Protein AF-A0A2G9TFT9-F1 (afdb_monomer)

pLDDT: mean 89.78, std 10.01, range [46.84, 97.88]

Mean predicted aligned error: 6.15 Å

Solvent-accessible surface area (backbone atoms only — not comparable to full-atom values): 6500 Å² total; per-residue (Å²): 113,71,69,59,54,51,52,54,51,49,55,52,53,53,51,35,54,77,71,68,52,90,84,79,93,73,54,70,70,54,49,31,63,78,48,74,68,45,95,48,92,93,59,88,80,93,73,79,81,83,86,78,78,94,70,83,68,85,84,57,93,40,72,48,79,42,72,89,75,79,54,70,66,58,52,53,53,48,52,54,50,35,53,73,73,65,38,83,41,79,48,64,66,91,69,81,132

Structure (mmCIF, N/CA/C/O backbone):
data_AF-A0A2G9TFT9-F1
#
_entry.id   AF-A0A2G9TFT9-F1
#
loop_
_atom_site.group_PDB
_atom_site.id
_atom_site.type_symbol
_atom_site.label_atom_id
_atom_site.label_alt_id
_atom_site.label_comp_id
_atom_site.label_asym_id
_atom_site.label_entity_id
_atom_site.label_seq_id
_atom_site.pdbx_PDB_ins_code
_atom_site.Cartn_x
_atom_site.Cartn_y
_atom_site.Cartn_z
_atom_site.occupancy
_atom_site.B_iso_or_equiv
_atom_site.auth_seq_id
_atom_site.auth_comp_id
_atom_site.auth_asym_id
_atom_site.auth_atom_id
_atom_site.pdbx_PDB_model_num
ATOM 1 N N . SER A 1 1 ? -19.825 16.117 8.470 1.00 60.50 1 SER A N 1
ATOM 2 C CA . SER A 1 1 ? -18.497 15.509 8.248 1.00 60.50 1 SER A CA 1
ATOM 3 C C . SER A 1 1 ? -18.450 14.091 8.801 1.00 60.50 1 SER A C 1
ATOM 5 O O . SER A 1 1 ? -18.127 13.210 8.030 1.00 60.50 1 SER A O 1
ATOM 7 N N . ARG A 1 2 ? -18.902 13.839 10.041 1.00 61.44 2 ARG A N 1
ATOM 8 C CA . ARG A 1 2 ? -19.022 12.488 10.638 1.00 61.44 2 ARG A CA 1
ATOM 9 C C . ARG A 1 2 ? -19.905 11.502 9.848 1.00 61.44 2 ARG A C 1
ATOM 11 O O . ARG A 1 2 ? -19.514 10.365 9.64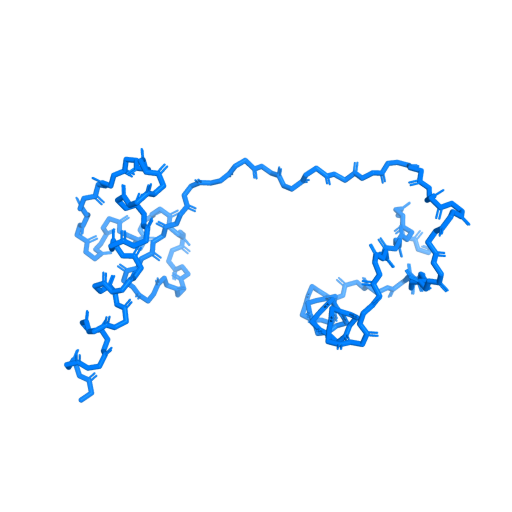8 1.00 61.44 2 ARG A O 1
ATOM 18 N N . SER A 1 3 ? -21.023 11.977 9.292 1.00 71.38 3 SER A N 1
ATOM 19 C CA . SER A 1 3 ? -21.923 11.162 8.456 1.00 71.38 3 SER A CA 1
ATOM 20 C C . SER A 1 3 ? -21.270 10.603 7.185 1.00 71.38 3 SER A C 1
ATOM 22 O O . SER A 1 3 ? -21.584 9.495 6.773 1.00 71.38 3 SER A O 1
ATOM 24 N N . LYS A 1 4 ? -20.341 11.349 6.569 1.00 72.50 4 LYS A N 1
ATOM 25 C CA . LYS A 1 4 ? -19.637 10.903 5.355 1.00 72.50 4 LYS A CA 1
ATOM 26 C C . LYS A 1 4 ? -18.595 9.828 5.658 1.00 72.50 4 LYS A C 1
ATOM 28 O O . LYS A 1 4 ? -18.380 8.942 4.837 1.00 72.50 4 LYS A O 1
ATOM 33 N N . ASP A 1 5 ? -17.935 9.913 6.814 1.00 75.94 5 ASP A N 1
ATOM 34 C CA . ASP A 1 5 ? -17.002 8.869 7.248 1.00 75.94 5 ASP A CA 1
ATOM 35 C C . ASP A 1 5 ? -17.748 7.561 7.532 1.00 75.94 5 ASP A C 1
ATOM 37 O O . ASP A 1 5 ? -17.281 6.498 7.124 1.00 75.94 5 ASP A O 1
ATOM 41 N N . ASP A 1 6 ? -18.939 7.649 8.128 1.00 85.38 6 ASP A N 1
ATOM 42 C CA . ASP A 1 6 ? -19.806 6.492 8.359 1.00 85.38 6 ASP A CA 1
ATOM 43 C C . ASP A 1 6 ? -20.269 5.849 7.036 1.00 85.38 6 ASP A C 1
ATOM 45 O O . ASP A 1 6 ? -20.214 4.627 6.900 1.00 85.38 6 ASP A O 1
ATOM 49 N N . GLU A 1 7 ? -20.638 6.648 6.025 1.00 92.94 7 GLU A N 1
ATOM 50 C CA . GLU A 1 7 ? -20.973 6.150 4.678 1.00 92.94 7 GLU A CA 1
ATOM 51 C C . GLU A 1 7 ? -19.788 5.428 4.015 1.00 92.94 7 GLU A C 1
ATOM 53 O O . GLU A 1 7 ? -19.942 4.311 3.514 1.00 92.94 7 GLU A O 1
ATOM 58 N N . ARG A 1 8 ? -18.585 6.027 4.053 1.00 93.31 8 ARG A N 1
ATOM 59 C CA . ARG A 1 8 ? -17.363 5.416 3.496 1.00 93.31 8 ARG A CA 1
ATOM 60 C C . ARG A 1 8 ? -17.051 4.087 4.179 1.00 93.31 8 ARG A C 1
ATOM 62 O O . ARG A 1 8 ? -16.757 3.105 3.502 1.00 93.31 8 ARG A O 1
ATOM 69 N N . ILE A 1 9 ? -17.098 4.053 5.511 1.00 93.56 9 ILE A N 1
ATOM 70 C CA . ILE A 1 9 ? -16.813 2.839 6.281 1.00 93.56 9 ILE A CA 1
ATOM 71 C C . ILE A 1 9 ? -17.871 1.768 5.993 1.00 93.56 9 ILE A C 1
ATOM 73 O O . ILE A 1 9 ? -17.503 0.614 5.787 1.00 93.56 9 ILE A O 1
ATOM 77 N N . SER A 1 10 ? -19.158 2.129 5.911 1.00 94.44 10 SER A N 1
ATOM 78 C CA . SER A 1 10 ? -20.225 1.180 5.564 1.00 94.44 10 SER A CA 1
ATOM 79 C C . SER A 1 10 ? -19.974 0.519 4.210 1.00 94.44 10 SER A C 1
ATOM 81 O O . SER A 1 10 ? -20.010 -0.706 4.121 1.00 94.44 10 SER A O 1
ATOM 83 N N . ALA A 1 11 ? -19.628 1.304 3.186 1.00 96.00 11 ALA A N 1
ATOM 84 C CA . ALA A 1 11 ? -19.339 0.779 1.853 1.00 96.00 11 ALA A CA 1
ATOM 85 C C . ALA A 1 11 ? -18.166 -0.220 1.855 1.00 96.00 11 ALA A C 1
ATOM 87 O O . ALA A 1 11 ? -18.235 -1.261 1.202 1.00 96.00 11 ALA A O 1
ATOM 88 N N . ILE A 1 12 ? -17.105 0.057 2.624 1.00 95.94 12 ILE A N 1
ATOM 89 C CA . ILE A 1 12 ? -15.965 -0.864 2.758 1.00 95.94 12 ILE A CA 1
ATOM 90 C C . ILE A 1 12 ? -16.388 -2.161 3.463 1.00 95.94 12 ILE A C 1
ATOM 92 O O . ILE A 1 12 ? -16.014 -3.250 3.028 1.00 95.94 12 ILE A O 1
ATOM 96 N N . LEU A 1 13 ? -17.183 -2.064 4.533 1.00 95.56 13 LEU A N 1
ATOM 97 C CA . LEU A 1 13 ? -17.662 -3.231 5.279 1.00 95.56 13 LEU A CA 1
ATOM 98 C C . LEU A 1 13 ? -18.599 -4.115 4.446 1.00 95.56 13 LEU A C 1
ATOM 100 O O . LEU A 1 13 ? -18.532 -5.341 4.551 1.00 95.56 13 LEU A O 1
ATOM 104 N N . ASP A 1 14 ? -19.441 -3.517 3.603 1.00 96.88 14 ASP A N 1
ATOM 105 C CA . ASP A 1 14 ? -20.300 -4.264 2.685 1.00 96.88 14 ASP A CA 1
ATOM 106 C C . ASP A 1 14 ? -19.472 -4.989 1.617 1.00 96.88 14 ASP A C 1
ATOM 108 O O . ASP A 1 14 ? -19.708 -6.171 1.357 1.00 96.88 14 ASP A O 1
ATOM 112 N N . HIS A 1 15 ? -18.429 -4.347 1.082 1.00 97.31 15 HIS A N 1
ATOM 113 C CA . HIS A 1 15 ? -17.486 -5.005 0.176 1.00 97.31 15 HIS A CA 1
ATOM 114 C C . HIS A 1 15 ? -16.740 -6.168 0.843 1.00 97.31 15 HIS A C 1
ATOM 116 O O . HIS A 1 15 ? -16.633 -7.245 0.257 1.00 97.31 15 HIS A O 1
ATOM 122 N N . ALA A 1 16 ? -16.266 -5.983 2.079 1.00 97.00 16 ALA A N 1
ATOM 123 C CA . ALA A 1 16 ? -15.610 -7.039 2.846 1.00 97.00 16 ALA A CA 1
ATOM 124 C C . ALA A 1 16 ? -16.547 -8.238 3.070 1.00 97.00 16 ALA A C 1
ATOM 126 O O . ALA A 1 16 ? -16.118 -9.383 2.931 1.00 97.00 16 ALA A O 1
ATOM 127 N N . ARG A 1 17 ? -17.839 -7.986 3.335 1.00 96.31 17 ARG A N 1
ATOM 128 C CA . ARG A 1 17 ? -18.860 -9.036 3.459 1.00 96.31 17 ARG A CA 1
ATOM 129 C C . ARG A 1 17 ? -19.055 -9.799 2.149 1.00 96.31 17 ARG A C 1
ATOM 131 O O . ARG A 1 17 ? -19.115 -11.023 2.187 1.00 96.31 17 ARG A O 1
ATOM 138 N N . ILE A 1 18 ? -19.136 -9.103 1.011 1.00 97.88 18 ILE A N 1
ATOM 139 C CA . ILE A 1 18 ? -19.271 -9.729 -0.319 1.00 97.88 18 ILE A CA 1
ATOM 140 C C . ILE A 1 18 ? -18.076 -10.645 -0.616 1.00 97.88 18 ILE A C 1
ATOM 142 O O . ILE A 1 18 ? -18.254 -11.730 -1.161 1.00 97.88 18 ILE A O 1
ATOM 146 N N . LEU A 1 19 ? -16.871 -10.235 -0.213 1.00 97.31 19 LEU A N 1
ATOM 147 C CA . LEU A 1 19 ? -15.646 -11.024 -0.359 1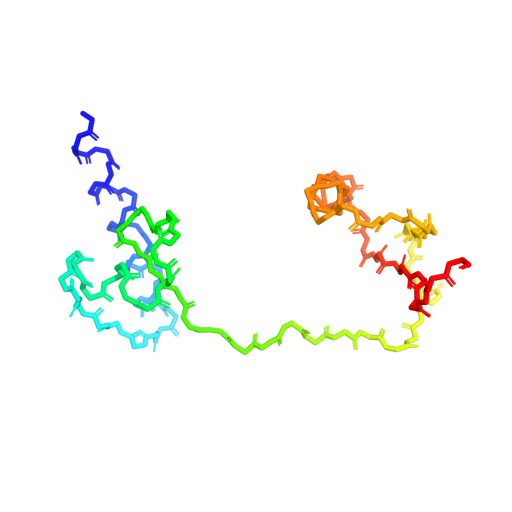.00 97.31 19 LEU A CA 1
ATOM 148 C C . LEU A 1 19 ? -15.496 -12.139 0.695 1.00 97.31 19 LEU A C 1
ATOM 150 O O . LEU A 1 19 ? -14.537 -12.903 0.634 1.00 97.31 19 LEU A O 1
ATOM 154 N N . GLY A 1 20 ? -16.410 -12.236 1.668 1.00 97.06 20 GLY A N 1
ATOM 155 C CA . GLY A 1 20 ? -16.340 -13.222 2.750 1.00 97.06 20 GLY A CA 1
ATOM 156 C C . GLY A 1 20 ? -15.198 -12.982 3.743 1.00 97.06 20 GLY A C 1
ATOM 157 O O . GLY A 1 20 ? -14.779 -13.914 4.428 1.00 97.06 20 GLY A O 1
ATOM 158 N N . LEU A 1 21 ? -14.677 -11.753 3.828 1.00 97.44 21 LEU A N 1
ATOM 159 C CA . LEU A 1 21 ? -13.574 -11.421 4.726 1.00 97.44 21 LEU A CA 1
ATOM 160 C C . LEU A 1 21 ? -14.060 -11.328 6.184 1.00 97.44 21 LEU A C 1
ATOM 162 O O . LEU A 1 21 ? -15.098 -10.712 6.452 1.00 97.44 21 LEU A O 1
ATOM 166 N N . PRO A 1 22 ? -13.317 -11.892 7.153 1.00 96.69 22 PRO A N 1
ATOM 167 C CA . PRO A 1 22 ? -13.650 -11.756 8.563 1.00 96.69 22 PRO A CA 1
ATOM 168 C C . PRO A 1 22 ? -13.484 -10.300 9.016 1.00 96.69 22 PRO A C 1
ATOM 170 O O . PRO A 1 22 ? -12.455 -9.670 8.784 1.00 96.69 22 PRO A O 1
ATOM 173 N N . VAL A 1 23 ? -14.490 -9.771 9.716 1.00 96.06 23 VAL A N 1
ATOM 174 C CA . VAL A 1 23 ? -14.480 -8.400 10.245 1.00 96.06 23 VAL A CA 1
ATOM 175 C C . VAL A 1 23 ? -14.508 -8.433 11.768 1.00 96.06 23 VAL A C 1
ATOM 177 O O . VAL A 1 23 ? -15.420 -8.998 12.372 1.00 96.06 23 VAL A O 1
ATOM 180 N N . LYS A 1 24 ? -13.540 -7.763 12.401 1.00 95.75 24 LYS A N 1
ATOM 181 C CA . LYS A 1 24 ? -13.474 -7.579 13.856 1.00 95.75 24 LYS A CA 1
ATOM 182 C C . LYS A 1 24 ? -13.645 -6.104 14.207 1.00 95.75 24 LYS A C 1
ATOM 184 O O . LYS A 1 24 ? -12.915 -5.257 13.705 1.00 95.75 24 LYS A O 1
ATOM 189 N N . ARG A 1 25 ? -14.587 -5.792 15.102 1.00 95.00 25 ARG A N 1
ATOM 190 C CA . ARG A 1 25 ? -14.738 -4.434 15.648 1.00 95.00 25 ARG A CA 1
ATOM 191 C C . ARG A 1 25 ? -13.739 -4.220 16.781 1.00 95.00 25 ARG A C 1
ATOM 193 O O . ARG A 1 25 ? -13.664 -5.035 17.697 1.00 95.00 25 ARG A O 1
ATOM 200 N N . LEU A 1 26 ? -13.002 -3.119 16.707 1.00 95.50 26 LEU A N 1
ATOM 201 C CA . LEU A 1 26 ? -12.011 -2.699 17.693 1.00 95.50 26 LEU A CA 1
ATOM 202 C C . LEU A 1 26 ? -12.351 -1.295 18.200 1.00 95.50 26 LEU A C 1
ATOM 204 O O . LEU A 1 26 ? -13.030 -0.526 17.519 1.00 95.50 26 LEU A O 1
ATOM 208 N N . THR A 1 27 ? -11.887 -0.962 19.401 1.00 96.19 27 THR A N 1
ATOM 209 C CA . THR A 1 27 ? -11.951 0.411 19.917 1.00 96.19 27 THR A CA 1
ATOM 210 C C . THR A 1 27 ? -10.882 1.286 19.259 1.00 96.19 27 THR A C 1
ATOM 212 O O . THR A 1 27 ? -9.907 0.780 18.707 1.00 96.19 27 THR A O 1
ATOM 215 N N . HIS A 1 28 ? -11.022 2.610 19.358 1.00 94.62 28 HIS A N 1
ATOM 216 C CA . HIS A 1 28 ? -10.031 3.549 18.820 1.00 94.62 28 HIS A CA 1
ATOM 217 C C . HIS A 1 28 ? -8.619 3.295 19.376 1.00 94.62 28 HIS A C 1
ATOM 219 O O . HIS A 1 28 ? -7.690 3.124 18.602 1.00 94.62 28 HIS A O 1
ATOM 225 N N . SER A 1 29 ? -8.486 3.114 20.697 1.00 97.06 29 SER A N 1
ATOM 226 C CA . SER A 1 29 ? -7.193 2.809 21.331 1.00 97.06 29 SER A CA 1
ATOM 227 C C . SER A 1 29 ? -6.610 1.457 20.901 1.00 97.06 29 SER A C 1
ATOM 229 O O . SER A 1 29 ? -5.395 1.278 20.900 1.00 97.06 29 SER A O 1
ATOM 231 N N . GLN A 1 30 ? -7.454 0.480 20.553 1.00 97.12 30 GLN A N 1
ATOM 232 C CA . GLN A 1 30 ? -6.970 -0.778 19.986 1.00 97.12 30 GLN A CA 1
ATOM 233 C C . GLN A 1 30 ? -6.451 -0.580 18.560 1.00 97.12 30 GLN A C 1
ATOM 235 O O . GLN A 1 30 ? -5.429 -1.174 18.234 1.00 97.12 30 GLN A O 1
ATOM 240 N N . LE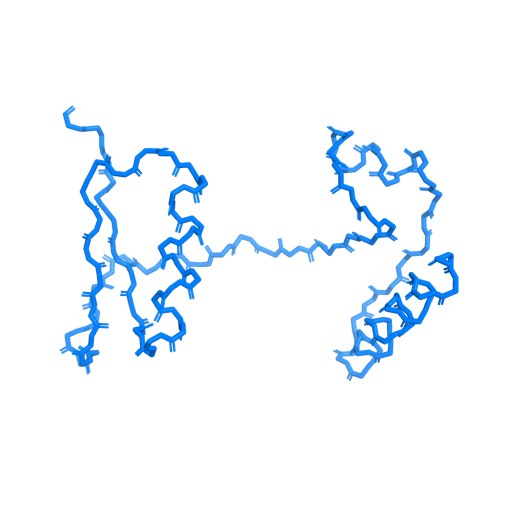U A 1 31 ? -7.118 0.249 17.747 1.00 96.25 31 LEU A N 1
ATOM 241 C CA . LEU A 1 31 ? -6.639 0.617 16.412 1.00 96.25 31 LEU A CA 1
ATOM 242 C C . LEU A 1 31 ? -5.293 1.342 16.492 1.00 96.25 31 LEU A C 1
ATOM 244 O O . LEU A 1 31 ? -4.354 0.897 15.846 1.00 96.25 31 LEU A O 1
ATOM 248 N N . ASP A 1 32 ? -5.169 2.345 17.366 1.00 96.44 32 ASP A N 1
ATOM 249 C CA . ASP A 1 32 ? -3.905 3.059 17.583 1.00 96.44 32 ASP A CA 1
ATOM 250 C C . ASP A 1 32 ? -2.759 2.095 17.913 1.00 96.44 32 ASP A C 1
ATOM 252 O O . ASP A 1 32 ? -1.666 2.201 17.370 1.00 96.44 32 ASP A O 1
ATOM 256 N N . LYS A 1 33 ? -3.004 1.104 18.778 1.00 96.38 33 LYS A N 1
ATOM 257 C CA . LYS A 1 33 ? -1.975 0.126 19.156 1.00 96.38 33 LYS A CA 1
ATOM 258 C C . LYS A 1 33 ? -1.539 -0.765 17.998 1.00 96.38 33 LYS A C 1
ATOM 260 O O . LYS A 1 33 ? -0.353 -1.052 17.889 1.00 96.38 33 LYS A O 1
ATOM 265 N N . ILE A 1 34 ? -2.470 -1.242 17.170 1.00 95.38 34 ILE A N 1
ATOM 266 C CA . ILE A 1 34 ? -2.120 -2.150 16.065 1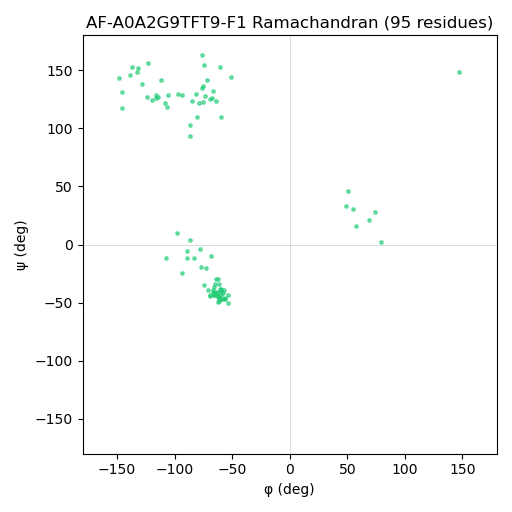.00 95.38 34 ILE A CA 1
ATOM 267 C C . ILE A 1 34 ? -1.497 -1.415 14.875 1.00 95.38 34 ILE A C 1
ATOM 269 O O . ILE A 1 34 ? -0.836 -2.054 14.064 1.00 95.38 34 ILE A O 1
ATOM 273 N N . THR A 1 35 ? -1.695 -0.099 14.766 1.00 94.44 35 THR A N 1
ATOM 274 C CA . THR A 1 35 ? -1.082 0.735 13.724 1.00 94.44 35 THR A CA 1
ATOM 275 C C . THR A 1 35 ? 0.163 1.475 14.192 1.00 94.44 35 THR A C 1
ATOM 277 O O . THR A 1 35 ? 0.627 2.354 13.475 1.00 94.44 35 THR A O 1
ATOM 280 N N . ASP A 1 36 ? 0.694 1.1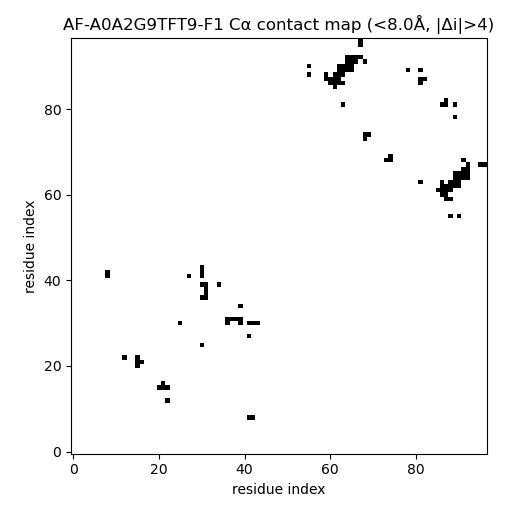65 15.378 1.00 95.88 36 ASP A N 1
ATOM 281 C CA . ASP A 1 36 ? 1.819 1.892 15.985 1.00 95.88 36 ASP A CA 1
ATOM 282 C C . ASP A 1 36 ? 1.592 3.419 16.003 1.00 95.88 36 ASP A C 1
ATOM 284 O O . ASP A 1 36 ? 2.423 4.228 15.589 1.00 95.88 36 ASP A O 1
ATOM 288 N N . PHE A 1 37 ? 0.382 3.806 16.416 1.00 95.56 37 PHE A N 1
ATOM 289 C CA . PHE A 1 37 ? -0.125 5.177 16.498 1.00 95.56 37 PHE A CA 1
ATOM 290 C C . PHE A 1 37 ? -0.103 5.953 15.168 1.00 95.56 37 PHE A C 1
ATOM 292 O O . PHE A 1 37 ? -0.262 7.175 15.155 1.00 95.56 37 PHE A O 1
ATOM 299 N N . GLN A 1 38 ? 0.042 5.259 14.034 1.00 94.25 38 GLN A N 1
ATOM 300 C CA . GLN A 1 38 ? -0.108 5.849 12.706 1.00 94.25 38 GLN A CA 1
ATOM 301 C C . GLN A 1 38 ? -1.584 6.110 12.375 1.00 94.25 38 GLN A C 1
ATOM 303 O O . GLN A 1 38 ? -2.491 5.432 12.871 1.00 94.25 38 GLN A O 1
ATOM 308 N N . LEU A 1 39 ? -1.823 7.084 11.489 1.00 93.25 39 LEU A N 1
ATOM 309 C CA . LEU A 1 39 ? -3.160 7.498 11.061 1.00 93.25 39 LEU A CA 1
ATOM 310 C C . LEU A 1 39 ? -3.932 6.334 10.415 1.00 93.25 39 LEU A C 1
ATOM 312 O O . LEU A 1 39 ? -3.648 5.934 9.289 1.00 93.25 39 LEU A O 1
ATOM 316 N N . HIS A 1 40 ? -4.961 5.846 11.109 1.00 93.12 40 HIS A N 1
ATOM 317 C CA . HIS A 1 40 ? -5.726 4.666 10.695 1.00 93.12 40 HIS A CA 1
ATOM 318 C C . HIS A 1 40 ? -7.142 4.978 10.165 1.00 93.12 40 HIS A C 1
ATOM 320 O O . HIS A 1 40 ? -7.806 4.105 9.619 1.00 93.12 40 HIS A O 1
ATOM 326 N N . ASN A 1 41 ? -7.655 6.205 10.335 1.00 91.75 41 ASN A N 1
ATOM 327 C CA . ASN A 1 41 ? -8.959 6.651 9.801 1.00 91.75 41 ASN A CA 1
ATOM 328 C C . ASN A 1 41 ? -10.155 5.705 10.082 1.00 91.75 41 ASN A C 1
ATOM 330 O O . ASN A 1 41 ? -11.080 5.591 9.276 1.00 91.75 41 ASN A O 1
ATOM 334 N N . GLY A 1 42 ? -10.136 5.030 11.236 1.00 93.12 42 GLY A N 1
ATOM 335 C CA . GLY A 1 42 ? -11.202 4.133 11.701 1.00 93.12 42 GLY A CA 1
ATOM 336 C 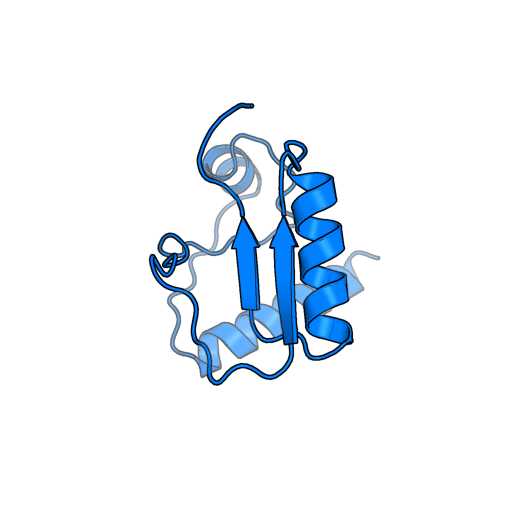C . GLY A 1 42 ? -11.246 2.724 11.091 1.00 93.12 42 GLY A C 1
ATOM 337 O O . GLY A 1 42 ? -12.146 1.968 11.452 1.00 93.12 42 GLY A O 1
ATOM 338 N N . ILE A 1 43 ? -10.310 2.338 10.215 1.00 94.12 43 ILE A N 1
ATOM 339 C CA . ILE A 1 43 ? -10.303 1.005 9.591 1.00 94.12 43 ILE A CA 1
ATOM 340 C C . ILE A 1 43 ? -8.883 0.508 9.303 1.00 94.12 43 ILE A C 1
ATOM 342 O O . ILE A 1 43 ? -8.012 1.279 8.914 1.00 94.12 43 ILE A O 1
ATOM 346 N N . CYS A 1 44 ? -8.652 -0.794 9.461 1.00 94.62 44 CYS A N 1
ATOM 347 C CA . CYS A 1 44 ? -7.397 -1.449 9.093 1.00 94.62 44 CYS A CA 1
ATOM 348 C C . CYS A 1 44 ? -7.690 -2.772 8.385 1.00 94.62 44 CYS A C 1
ATOM 350 O O . CYS A 1 44 ? -8.723 -3.394 8.641 1.00 94.62 44 CYS A O 1
ATOM 352 N N . LEU A 1 45 ? -6.769 -3.199 7.524 1.00 94.38 45 LEU A N 1
ATOM 353 C CA . LEU A 1 45 ? -6.800 -4.490 6.848 1.00 94.38 45 LEU A CA 1
ATOM 354 C C . LEU A 1 45 ? -5.494 -5.222 7.151 1.00 94.38 45 LEU A C 1
ATOM 356 O O . LEU A 1 45 ? -4.421 -4.663 6.939 1.00 94.38 45 LEU A O 1
ATOM 360 N N . ASP A 1 46 ? -5.603 -6.452 7.641 1.00 92.69 46 ASP A N 1
ATOM 361 C CA . ASP A 1 46 ? -4.466 -7.362 7.750 1.00 92.69 46 ASP A CA 1
ATOM 362 C C . ASP A 1 46 ? -4.293 -8.083 6.409 1.00 92.69 46 ASP A C 1
ATOM 364 O O . ASP A 1 46 ? -5.244 -8.671 5.885 1.00 92.69 46 ASP A O 1
ATOM 368 N N . ALA A 1 47 ? -3.106 -7.972 5.824 1.00 93.44 47 ALA A N 1
ATOM 369 C CA . ALA A 1 47 ? -2.794 -8.493 4.505 1.00 93.44 47 ALA A CA 1
ATOM 370 C C . ALA A 1 47 ? -1.409 -9.137 4.517 1.00 93.44 47 ALA A C 1
ATOM 372 O O . ALA A 1 47 ? -0.485 -8.665 5.181 1.00 93.44 47 ALA A O 1
ATOM 373 N N . SER A 1 48 ? -1.247 -10.201 3.732 1.00 94.19 48 SER A N 1
ATOM 374 C CA . SER A 1 48 ? 0.075 -10.764 3.474 1.00 94.19 48 SER A CA 1
ATOM 375 C C . SER A 1 48 ? 0.981 -9.729 2.794 1.00 94.19 48 SER A C 1
ATOM 377 O O . SER A 1 48 ? 0.477 -8.885 2.045 1.00 94.19 48 SER A O 1
ATOM 379 N N . PRO A 1 49 ? 2.311 -9.823 2.962 1.00 93.19 49 PRO A N 1
ATOM 380 C CA . PRO A 1 49 ? 3.249 -9.011 2.196 1.00 93.19 49 PRO A CA 1
ATOM 381 C C . PRO A 1 49 ? 2.979 -9.097 0.690 1.00 93.19 49 PRO A C 1
ATOM 383 O O . PRO A 1 49 ? 2.606 -10.155 0.174 1.00 93.19 49 PRO A O 1
ATOM 386 N N . LEU A 1 50 ? 3.184 -7.985 -0.016 1.00 88.56 50 LEU A N 1
ATOM 387 C CA . LEU A 1 50 ? 3.058 -7.947 -1.470 1.00 88.56 50 LEU A CA 1
ATOM 388 C C . LEU A 1 50 ? 4.129 -8.862 -2.097 1.00 88.56 50 LEU A C 1
ATOM 390 O O . LEU A 1 50 ? 5.315 -8.656 -1.827 1.00 88.56 50 LEU A O 1
ATOM 394 N N . PRO A 1 51 ? 3.760 -9.854 -2.929 1.00 89.38 51 PRO A N 1
ATOM 395 C CA . PRO A 1 51 ? 4.742 -10.681 -3.614 1.00 89.38 51 PRO A CA 1
ATOM 396 C C . PRO A 1 51 ? 5.508 -9.844 -4.643 1.00 89.38 51 PRO A C 1
ATOM 398 O O . PRO A 1 51 ? 4.910 -9.213 -5.514 1.00 89.38 51 PRO A O 1
ATOM 401 N N . LEU A 1 52 ? 6.838 -9.857 -4.551 1.00 87.88 52 LEU A N 1
ATOM 402 C CA . LEU A 1 52 ? 7.719 -9.206 -5.517 1.00 87.88 52 LEU A CA 1
ATOM 403 C C . LEU A 1 52 ? 8.216 -10.231 -6.538 1.00 87.88 52 LEU A C 1
ATOM 405 O O . LEU A 1 52 ? 8.719 -11.295 -6.174 1.00 87.88 52 LEU A O 1
ATOM 409 N N . ALA A 1 53 ? 8.084 -9.903 -7.822 1.00 87.75 53 ALA A N 1
ATOM 410 C CA . ALA A 1 53 ? 8.655 -10.705 -8.893 1.00 87.75 53 ALA A CA 1
ATOM 411 C C . ALA A 1 53 ? 10.169 -10.468 -8.982 1.00 87.75 53 ALA A C 1
ATOM 413 O O . ALA A 1 53 ? 10.631 -9.331 -8.965 1.00 87.75 53 ALA A O 1
ATOM 414 N N . THR A 1 54 ? 10.944 -11.545 -9.117 1.00 84.75 54 THR A N 1
ATOM 415 C CA . THR A 1 54 ? 12.414 -11.485 -9.251 1.00 84.75 54 THR A CA 1
ATOM 416 C C . THR A 1 54 ? 12.875 -11.358 -10.705 1.00 84.75 54 THR A C 1
ATOM 418 O O . THR A 1 54 ? 14.063 -11.220 -10.975 1.00 84.75 54 THR A O 1
ATOM 421 N N . SER A 1 55 ? 11.947 -11.440 -11.659 1.00 84.38 55 SER A N 1
ATOM 422 C CA . SER A 1 55 ? 12.232 -11.346 -13.090 1.00 84.38 55 SER A CA 1
ATOM 423 C C . SER A 1 55 ? 11.271 -10.379 -13.762 1.00 84.38 55 SER A C 1
ATOM 425 O O . SER A 1 55 ? 10.148 -10.172 -13.302 1.00 84.38 55 SER A O 1
ATOM 427 N N . ILE A 1 56 ? 11.747 -9.769 -14.842 1.00 83.62 56 ILE A N 1
ATOM 428 C CA . ILE A 1 56 ? 11.008 -8.781 -15.619 1.00 83.62 56 ILE A CA 1
ATOM 429 C C . ILE A 1 56 ? 10.313 -9.508 -16.757 1.00 83.62 56 ILE A C 1
ATOM 431 O O . ILE A 1 56 ? 10.954 -10.253 -17.499 1.00 83.62 56 ILE A O 1
ATOM 435 N N . ASN A 1 57 ? 9.010 -9.282 -16.903 1.00 82.62 57 ASN A N 1
ATOM 436 C CA . ASN A 1 57 ? 8.263 -9.880 -17.989 1.00 82.62 57 ASN A CA 1
ATOM 437 C C . ASN A 1 57 ? 8.483 -9.069 -19.273 1.00 82.62 57 ASN A C 1
ATOM 439 O O . ASN A 1 57 ? 7.993 -7.954 -19.420 1.00 82.62 57 ASN A O 1
ATOM 443 N N . SER A 1 58 ? 9.211 -9.649 -20.227 1.00 77.94 58 SER A N 1
ATOM 444 C CA . SER A 1 58 ? 9.490 -9.005 -21.515 1.00 77.94 58 SER A CA 1
ATOM 445 C C . SER A 1 58 ? 8.257 -8.859 -22.414 1.00 77.94 58 SER A C 1
ATOM 447 O O . SER A 1 58 ? 8.351 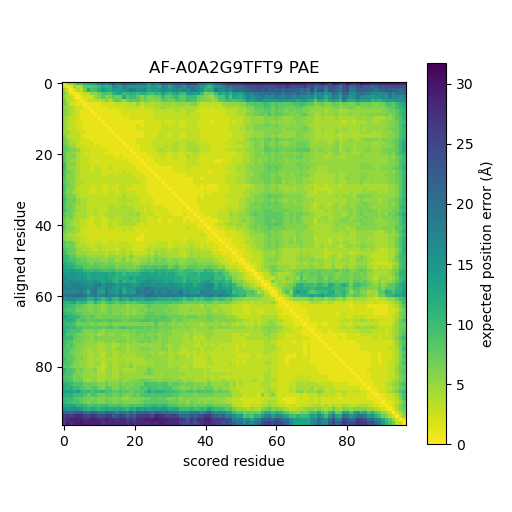-8.188 -23.437 1.00 77.94 58 SER A O 1
ATOM 449 N N . SER A 1 59 ? 7.121 -9.484 -22.075 1.00 80.75 59 SER A N 1
ATOM 450 C CA . SER A 1 59 ? 5.867 -9.306 -22.816 1.00 80.75 59 SER A CA 1
ATOM 451 C C . SER A 1 59 ? 5.084 -8.057 -22.405 1.00 80.75 59 SER A C 1
ATOM 453 O O . SER A 1 59 ? 4.113 -7.720 -23.079 1.00 80.75 59 SER A O 1
ATOM 455 N N . GLU A 1 60 ? 5.454 -7.393 -21.305 1.00 78.31 60 GLU A N 1
ATOM 456 C CA . GLU A 1 60 ? 4.797 -6.154 -20.886 1.00 78.31 60 GLU A CA 1
ATOM 457 C C . GLU A 1 60 ? 5.213 -5.006 -21.807 1.00 78.31 60 GLU A C 1
ATOM 459 O O . GLU A 1 60 ? 6.395 -4.749 -22.033 1.00 78.31 60 GLU A O 1
ATOM 464 N N . LEU A 1 61 ? 4.223 -4.298 -22.348 1.00 74.31 61 LEU A N 1
ATOM 465 C CA . LEU A 1 61 ? 4.447 -3.236 -23.332 1.00 74.31 61 LEU A CA 1
ATOM 466 C C . LEU A 1 61 ? 5.042 -1.967 -22.710 1.00 74.31 61 LEU A C 1
ATOM 468 O O . LEU A 1 61 ? 5.574 -1.117 -23.423 1.00 74.31 61 LEU A O 1
ATOM 472 N N . THR A 1 62 ? 4.912 -1.786 -21.395 1.00 86.38 62 THR A N 1
ATOM 473 C CA . THR A 1 62 ? 5.382 -0.591 -20.688 1.00 86.38 62 THR A CA 1
ATOM 474 C C . THR A 1 62 ? 5.879 -0.967 -19.300 1.00 86.38 62 THR A C 1
ATOM 476 O O . THR A 1 62 ? 5.104 -1.421 -18.458 1.00 86.38 62 THR A O 1
ATOM 479 N N . SER A 1 63 ? 7.172 -0.729 -19.076 1.00 89.56 63 SER A N 1
ATOM 480 C CA . SER A 1 63 ? 7.857 -0.993 -17.812 1.00 89.56 63 SER A CA 1
ATOM 481 C C . SER A 1 63 ? 8.604 0.254 -17.350 1.00 89.56 63 SER A C 1
ATOM 483 O O . SER A 1 63 ? 9.248 0.935 -18.150 1.00 89.56 63 SER A O 1
ATOM 485 N N . ILE A 1 64 ? 8.540 0.543 -16.051 1.00 93.56 64 ILE A N 1
ATOM 486 C CA . ILE A 1 64 ? 9.289 1.630 -15.414 1.00 93.56 64 ILE A CA 1
ATOM 487 C C . ILE A 1 64 ? 10.433 1.029 -14.605 1.00 93.56 64 ILE A C 1
ATOM 489 O O . ILE A 1 64 ? 10.214 0.148 -13.776 1.00 93.56 64 ILE A O 1
ATOM 493 N N . TYR A 1 65 ? 11.641 1.538 -14.829 1.00 92.88 65 TYR A N 1
ATOM 494 C CA . TYR A 1 65 ? 12.847 1.143 -14.109 1.00 92.88 65 TYR A CA 1
ATOM 495 C C . TYR A 1 65 ? 13.262 2.271 -13.173 1.00 92.88 65 TYR A C 1
ATOM 497 O O . TYR A 1 65 ? 13.482 3.398 -13.615 1.00 92.88 65 TYR A O 1
ATOM 505 N N . LEU A 1 66 ? 13.340 1.966 -11.883 1.00 93.62 66 LEU A N 1
ATOM 506 C CA . LEU A 1 66 ? 13.721 2.904 -10.840 1.00 93.62 66 LEU A CA 1
ATOM 507 C C . LEU A 1 66 ? 15.128 2.587 -10.356 1.00 93.62 66 LEU A C 1
ATOM 509 O O . LEU A 1 66 ? 15.384 1.520 -9.800 1.00 93.62 66 LEU A O 1
ATOM 513 N N . ASP A 1 67 ? 16.022 3.545 -10.543 1.00 92.56 67 ASP A N 1
ATOM 514 C CA . ASP A 1 67 ? 17.377 3.500 -10.016 1.00 92.56 67 ASP A CA 1
ATOM 515 C C . ASP A 1 67 ? 17.549 4.639 -9.006 1.00 92.56 67 ASP A C 1
ATOM 517 O O . ASP A 1 67 ? 17.196 5.785 -9.285 1.00 92.56 67 ASP A O 1
ATOM 521 N N . ASN A 1 68 ? 18.032 4.308 -7.807 1.00 90.88 68 ASN A N 1
ATOM 522 C CA . ASN A 1 68 ? 18.248 5.244 -6.699 1.00 90.88 68 ASN A CA 1
ATOM 523 C C . ASN A 1 68 ? 17.018 6.079 -6.258 1.00 90.88 68 ASN A C 1
ATOM 525 O O . ASN A 1 68 ? 17.158 7.184 -5.727 1.00 90.88 68 ASN A O 1
ATOM 529 N N . VAL A 1 69 ? 15.797 5.545 -6.395 1.00 91.62 69 VAL A N 1
ATOM 530 C CA . VAL A 1 69 ? 14.585 6.131 -5.785 1.00 91.62 69 VAL A CA 1
ATOM 531 C C . VAL A 1 69 ? 14.425 5.604 -4.358 1.00 91.62 69 VAL A C 1
ATOM 533 O O . VAL A 1 69 ? 13.855 4.541 -4.138 1.00 91.62 69 VAL A O 1
ATOM 536 N N . LEU A 1 70 ? 14.952 6.351 -3.385 1.00 88.25 70 LEU A N 1
ATOM 537 C CA . LEU A 1 70 ? 15.039 5.908 -1.984 1.00 88.25 70 LEU A CA 1
ATOM 538 C C . LEU A 1 70 ? 13.855 6.342 -1.109 1.00 88.25 70 LEU A C 1
ATOM 540 O O . LEU A 1 70 ? 13.585 5.717 -0.086 1.00 88.25 70 LEU A O 1
ATOM 544 N N . ASP A 1 71 ? 13.169 7.424 -1.480 1.00 92.50 71 ASP A N 1
ATOM 545 C CA . ASP A 1 71 ? 12.037 7.947 -0.713 1.00 92.50 71 ASP A CA 1
ATOM 546 C C . ASP A 1 71 ? 10.761 7.114 -0.979 1.00 92.50 71 ASP A C 1
ATOM 548 O O . ASP A 1 71 ? 10.315 7.030 -2.132 1.00 92.50 71 ASP A O 1
ATOM 552 N N . PRO A 1 72 ? 10.129 6.520 0.054 1.00 90.19 72 PRO A N 1
ATOM 553 C CA . PRO A 1 72 ? 8.912 5.723 -0.123 1.00 90.19 72 PRO A CA 1
ATOM 554 C C . PRO A 1 72 ? 7.725 6.525 -0.675 1.00 90.19 72 PRO A C 1
ATOM 556 O O . PRO A 1 72 ? 6.873 5.977 -1.378 1.00 90.19 72 PRO A O 1
ATOM 559 N N . GLY A 1 73 ? 7.662 7.827 -0.381 1.00 94.00 73 GLY A N 1
ATOM 560 C CA . GLY A 1 73 ? 6.640 8.728 -0.905 1.00 94.00 73 GLY A CA 1
ATOM 561 C C . GLY A 1 73 ? 6.761 8.910 -2.419 1.00 94.00 73 GLY A C 1
ATOM 562 O O . GLY A 1 73 ? 5.757 8.810 -3.132 1.00 94.00 73 GLY A O 1
ATOM 563 N N . ASN A 1 74 ? 7.984 9.089 -2.921 1.00 95.31 74 ASN A N 1
ATOM 564 C CA . ASN A 1 74 ? 8.279 9.153 -4.352 1.00 95.31 74 ASN A CA 1
ATOM 565 C C . ASN A 1 74 ? 7.913 7.844 -5.055 1.00 95.31 74 ASN A C 1
ATOM 567 O O . ASN A 1 74 ? 7.233 7.880 -6.083 1.00 95.31 74 ASN A O 1
ATOM 571 N N . LEU A 1 75 ? 8.272 6.692 -4.478 1.00 92.88 75 LEU A N 1
ATOM 572 C CA . LEU A 1 75 ? 7.868 5.385 -5.007 1.00 92.88 75 LEU A CA 1
ATOM 573 C C . LEU A 1 75 ? 6.338 5.278 -5.122 1.00 92.88 75 LEU A C 1
ATOM 575 O O . LEU A 1 75 ? 5.816 4.893 -6.168 1.00 92.88 75 LEU A O 1
ATOM 579 N N . GLY A 1 76 ? 5.605 5.689 -4.084 1.00 94.25 76 GLY A N 1
ATOM 580 C CA . GLY A 1 76 ? 4.141 5.695 -4.094 1.00 94.25 76 GLY A CA 1
ATOM 581 C C . GLY A 1 76 ? 3.530 6.666 -5.114 1.00 94.25 76 GLY A C 1
ATOM 582 O O . GLY A 1 76 ? 2.475 6.389 -5.689 1.00 94.25 76 GLY A O 1
ATOM 583 N N . ALA A 1 77 ? 4.161 7.813 -5.370 1.00 96.69 77 ALA A N 1
ATOM 584 C CA . ALA A 1 77 ? 3.721 8.756 -6.399 1.00 96.69 77 ALA A CA 1
ATOM 585 C C . ALA A 1 77 ? 3.928 8.195 -7.816 1.00 96.69 77 ALA A C 1
ATOM 587 O O . ALA A 1 77 ? 3.019 8.266 -8.650 1.00 96.69 77 ALA A O 1
ATOM 588 N N . ILE A 1 78 ? 5.085 7.579 -8.064 1.00 95.88 78 ILE A N 1
ATOM 589 C CA . ILE A 1 78 ? 5.398 6.907 -9.327 1.00 95.88 78 ILE A CA 1
ATOM 590 C C . ILE A 1 78 ? 4.426 5.752 -9.560 1.00 95.88 78 ILE A C 1
ATOM 592 O O . ILE A 1 78 ? 3.815 5.698 -10.621 1.00 95.88 78 ILE A O 1
ATOM 596 N N . ALA A 1 79 ? 4.214 4.879 -8.570 1.00 94.06 79 ALA A N 1
ATOM 597 C CA . ALA A 1 79 ? 3.323 3.727 -8.700 1.00 94.06 79 ALA A CA 1
ATOM 598 C C . ALA A 1 79 ? 1.883 4.122 -9.060 1.00 94.06 79 ALA A C 1
ATOM 600 O O . ALA A 1 79 ? 1.272 3.524 -9.944 1.00 94.06 79 ALA A O 1
ATOM 601 N N . ARG A 1 80 ? 1.355 5.183 -8.437 1.00 95.62 80 ARG A N 1
ATOM 602 C CA . ARG A 1 80 ? 0.027 5.720 -8.780 1.00 95.62 80 ARG A CA 1
ATOM 603 C C . ARG A 1 80 ? -0.037 6.254 -10.209 1.00 95.62 80 ARG A C 1
ATOM 605 O O . ARG A 1 80 ? -1.029 6.034 -10.897 1.00 95.62 80 ARG A O 1
ATOM 612 N N . SER A 1 81 ? 1.015 6.940 -10.648 1.00 96.25 81 SER A N 1
ATOM 613 C CA . SER A 1 81 ? 1.094 7.506 -11.999 1.00 96.25 81 SER A CA 1
ATOM 614 C C . SER A 1 81 ? 1.215 6.399 -13.047 1.00 96.25 81 SER A C 1
ATOM 616 O O . SER A 1 81 ? 0.493 6.401 -14.037 1.00 96.25 81 SER A O 1
ATOM 618 N N . ALA A 1 82 ? 2.070 5.410 -12.788 1.00 94.44 82 ALA A N 1
ATOM 619 C CA . ALA A 1 82 ? 2.249 4.218 -13.605 1.00 94.44 82 ALA A CA 1
ATOM 620 C C . ALA A 1 82 ? 0.915 3.497 -13.838 1.00 94.44 82 ALA A C 1
ATOM 622 O O . ALA A 1 82 ? 0.543 3.263 -14.985 1.00 94.44 82 ALA A O 1
ATOM 623 N N . LEU A 1 83 ? 0.160 3.235 -12.764 1.00 93.00 83 LEU A N 1
ATOM 624 C CA . LEU A 1 83 ? -1.158 2.611 -12.856 1.00 93.00 83 LEU A CA 1
ATOM 625 C C . LEU A 1 83 ? -2.133 3.441 -13.705 1.00 93.00 83 LEU A C 1
ATOM 627 O O . LEU A 1 83 ? -2.836 2.884 -14.542 1.00 93.00 83 LEU A O 1
ATOM 631 N N . PHE A 1 84 ? -2.160 4.766 -13.522 1.00 95.00 84 PHE A N 1
ATOM 632 C CA . PHE A 1 84 ? -3.029 5.660 -14.296 1.00 95.00 84 PHE A CA 1
ATOM 633 C C . PHE A 1 84 ? -2.736 5.611 -15.804 1.00 95.00 84 PHE A C 1
ATOM 635 O O . PHE A 1 84 ? -3.665 5.633 -16.608 1.00 95.00 84 PHE A O 1
ATOM 642 N N . PHE A 1 85 ? -1.462 5.508 -16.190 1.00 93.88 85 PHE A N 1
ATOM 643 C CA . PHE A 1 85 ? -1.043 5.419 -17.592 1.00 93.88 85 PHE A CA 1
ATOM 644 C C . PHE A 1 85 ? -1.043 3.989 -18.158 1.00 93.88 85 PHE A C 1
ATOM 646 O O . PHE A 1 85 ? -0.653 3.800 -19.307 1.00 93.88 85 PHE A O 1
ATOM 653 N N . GLY A 1 86 ? -1.482 2.987 -17.387 1.00 91.50 86 GLY A N 1
ATOM 654 C CA . GLY A 1 86 ? -1.531 1.595 -17.839 1.00 91.50 86 GLY A CA 1
ATOM 655 C C . GLY A 1 86 ? -0.162 0.917 -17.911 1.00 91.50 86 GLY A C 1
ATOM 656 O O . GLY A 1 86 ? 0.030 0.016 -18.715 1.00 91.50 86 GLY A O 1
ATOM 657 N N . CYS A 1 87 ? 0.799 1.348 -17.093 1.00 92.25 87 CYS A N 1
ATOM 658 C CA . CYS A 1 87 ? 2.060 0.640 -16.919 1.00 92.25 87 CYS A CA 1
ATOM 659 C C . CYS A 1 87 ? 1.832 -0.607 -16.055 1.00 92.25 87 CYS A C 1
ATOM 661 O O . CYS A 1 87 ? 1.365 -0.515 -14.917 1.00 92.25 87 CYS A O 1
ATOM 663 N N . ASN A 1 88 ? 2.177 -1.768 -16.600 1.00 88.62 88 ASN A N 1
ATOM 664 C CA . ASN A 1 88 ? 1.938 -3.064 -15.972 1.00 88.62 88 ASN A CA 1
ATOM 665 C C . ASN A 1 88 ? 3.088 -3.516 -15.068 1.00 88.62 88 ASN A C 1
ATOM 667 O O . ASN A 1 88 ? 2.930 -4.477 -14.314 1.00 88.62 88 ASN A O 1
ATOM 671 N N . GLN A 1 89 ? 4.242 -2.842 -15.132 1.00 91.19 89 GLN A N 1
ATOM 672 C CA . GLN A 1 89 ? 5.432 -3.287 -14.425 1.00 91.19 89 GLN A CA 1
ATOM 673 C C . GLN A 1 89 ? 6.302 -2.134 -13.911 1.00 91.19 89 GLN A C 1
ATOM 675 O O . GLN A 1 89 ? 6.703 -1.242 -14.656 1.00 91.19 89 GLN A O 1
ATOM 680 N N . ILE A 1 90 ? 6.681 -2.212 -12.634 1.00 92.69 90 ILE A N 1
ATOM 681 C CA . ILE A 1 90 ? 7.718 -1.370 -12.032 1.00 92.69 90 ILE A CA 1
ATOM 682 C C . ILE A 1 90 ? 8.826 -2.289 -11.526 1.00 92.69 90 ILE A C 1
ATOM 684 O O . ILE A 1 90 ? 8.567 -3.198 -10.741 1.00 92.69 90 ILE A O 1
ATOM 688 N N . ALA A 1 91 ? 10.049 -2.051 -11.982 1.00 91.69 91 ALA A N 1
ATOM 689 C CA . ALA A 1 91 ? 11.257 -2.691 -11.485 1.00 91.69 91 ALA A CA 1
ATOM 690 C C . ALA A 1 91 ? 12.109 -1.639 -10.772 1.00 91.69 91 ALA A C 1
ATOM 692 O O . ALA A 1 91 ? 12.189 -0.497 -11.221 1.00 91.69 91 ALA A O 1
ATOM 693 N N . PHE A 1 92 ? 12.750 -2.013 -9.672 1.00 89.94 92 PHE A N 1
ATOM 694 C CA . PHE A 1 92 ? 13.678 -1.144 -8.959 1.00 89.94 92 PHE A CA 1
ATOM 695 C C . PHE A 1 92 ? 14.964 -1.903 -8.648 1.00 89.94 92 PHE A C 1
ATOM 697 O O . PHE A 1 92 ? 14.938 -3.124 -8.480 1.00 89.94 92 PHE A O 1
ATOM 704 N N . ALA A 1 93 ? 16.089 -1.193 -8.617 1.00 85.31 93 ALA A N 1
ATOM 705 C CA . ALA A 1 93 ? 17.363 -1.781 -8.229 1.00 85.31 93 ALA A CA 1
ATOM 706 C C . ALA A 1 93 ? 17.350 -2.119 -6.729 1.00 85.31 93 ALA A C 1
ATOM 708 O O . ALA A 1 93 ? 17.073 -1.254 -5.896 1.00 85.31 93 ALA A O 1
ATOM 709 N N . ASP A 1 94 ? 17.645 -3.377 -6.391 1.00 71.94 94 ASP A N 1
ATOM 710 C CA . ASP A 1 94 ? 17.879 -3.784 -5.007 1.00 71.94 94 ASP A CA 1
ATOM 711 C C . ASP A 1 94 ? 19.356 -3.548 -4.675 1.00 71.94 94 ASP A C 1
ATOM 713 O O . ASP A 1 94 ? 20.242 -4.267 -5.140 1.00 71.94 94 ASP A O 1
ATOM 717 N N . GLY A 1 95 ? 19.635 -2.469 -3.949 1.00 62.34 95 GLY A N 1
ATOM 718 C CA . GLY A 1 95 ? 20.994 -2.075 -3.600 1.00 62.34 95 GLY A CA 1
ATOM 719 C C . GLY A 1 95 ? 21.164 -0.565 -3.514 1.00 62.34 95 GLY A C 1
ATOM 720 O O . GLY A 1 95 ? 20.506 0.202 -4.211 1.00 62.34 95 GLY A O 1
ATOM 721 N N . ARG A 1 96 ? 22.059 -0.134 -2.624 1.00 48.38 96 ARG A N 1
ATOM 722 C CA . ARG A 1 96 ? 22.561 1.242 -2.626 1.00 48.38 96 ARG A CA 1
ATOM 723 C C . ARG A 1 96 ? 23.490 1.393 -3.832 1.00 48.38 96 ARG A C 1
ATOM 725 O O . ARG A 1 96 ? 24.240 0.457 -4.111 1.00 48.38 96 ARG A O 1
ATOM 732 N N . GLY A 1 97 ? 23.447 2.545 -4.500 1.00 46.84 97 GLY A N 1
ATOM 733 C CA . GLY A 1 97 ? 24.592 3.002 -5.293 1.00 46.84 97 GLY A CA 1
ATOM 734 C C . GLY A 1 97 ? 25.909 2.928 -4.522 1.00 46.84 97 GLY A C 1
ATOM 735 O O . GLY A 1 97 ? 25.878 2.904 -3.265 1.00 46.84 97 GLY A O 1
#

Secondary structure (DSSP, 8-state):
-HHHHHHHHHHHHHHHHHTT-------HHHHHHHTTT---TT-----PPPPPPSS--TT-S-EEEESS---HHHHH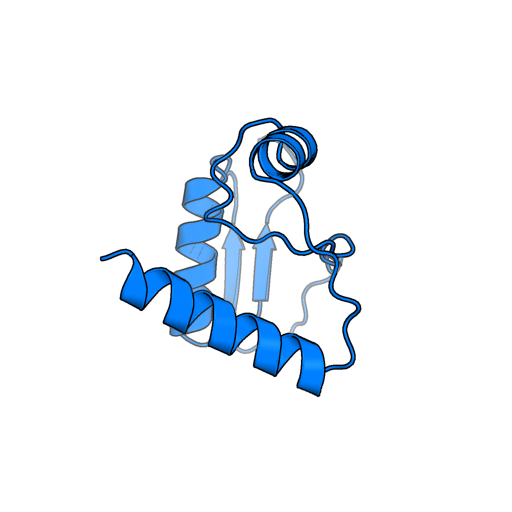HHHHHHHHTT--EEEE--S--

Organism: Teladorsagia circumcincta (NCBI:txid45464)

Nearest PDB structures (foldseek):
  8p5d-assembly1_LCC  TM=7.321E-01  e=7.660E-01  Spraguea lophii 42_110
  3pfn-assembly1_A  TM=3.248E-01  e=7.731E+00  Homo sapiens
  5t2c-assembly1_AM  TM=2.683E-01  e=8.858E+00  Homo sapiens

Radius of gyration: 18.08 Å; Cα contacts (8 Å, |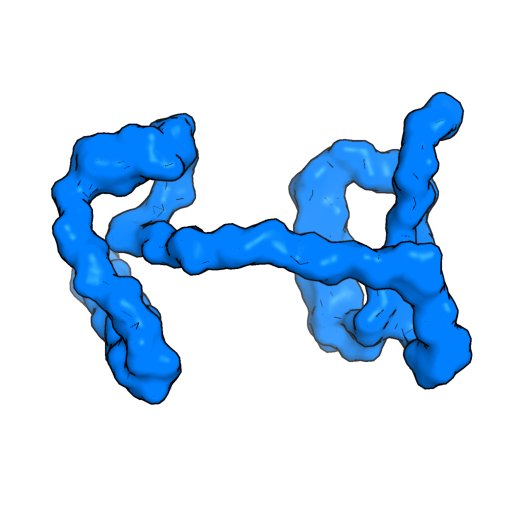Δi|>4): 61; chains: 1; bounding box: 46×29×45 Å

InterPro domains:
  IPR013123 RNA 2-O ribose methyltransferase, substrate binding [PF08032] (3-51)
  IPR029026 tRNA (guanine-N1-)-methyltransferase, N-terminal [G3DSA:3.40.1280.10] (60-97)
  IPR029028 Alpha/beta knot methyltransferases [SSF75217] (62-96)
  IPR029064 Ribosomal protein eL30-like superfamily [G3DSA:3.30.1330.30] (1-49)
  IPR029064 Ribosomal protein eL30-like superfamily [SSF55315] (4-50)
  IPR047182 rRNA methyltransferase 1, mitochondrial [PTHR46103] (3-92)

Foldseek 3Di:
DVVVLVVVVVVVVVVCVVVVHDDDDDDPVVQCVVVVNPDQSRDDDDDDDDDDDPDDDPPFPAEAEAEPPPDVVVVVVVVVVCVVVVNPYYHYDDDDD

Sequence (97 aa):
SRSKDDERISAILDHARILGLPVKRLTHSQLDKITDFQLHNGICLDASPLPLATSINSSELTSIYLDNVLDPGNLGAIARSALFFGCNQIAFADGRG